Protein AF-A0A6A4CIG0-F1 (afdb_monomer_lite)

Secondary structure (DSSP, 8-state):
---------S-SS--HHHHHHHHHHH--EEEEEPSP---SS---SSPP----EEEEE--HHHHHT--

Foldseek 3Di:
DPDDDDDDDPDDDDDPVVVVVVVVVQPDWDWDWAPQDADPPDPDPDGDSDTDTDTHDPDVVSVVVPD

Sequence (67 aa):
MPPTYKWTTVCSDMAREDSQLLMEDMKVFIIVKSHLVPCVVCTLTRPHKMRYHLLECSSDTCKDATP

pLDDT: mean 81.5, std 8.67, range [57.91, 95.19]

Structure (mmCIF, N/CA/C/O backbone):
data_AF-A0A6A4CIG0-F1
#
_entry.id   AF-A0A6A4CIG0-F1
#
loop_
_atom_site.group_PDB
_atom_site.id
_atom_site.type_symbol
_atom_site.label_atom_id
_atom_site.label_alt_id
_atom_site.label_comp_id
_atom_site.label_asym_id
_atom_site.label_entity_id
_atom_site.label_seq_id
_atom_site.pdbx_PDB_ins_code
_atom_site.Cartn_x
_atom_site.Cartn_y
_atom_site.Cartn_z
_atom_site.occupancy
_atom_site.B_iso_or_equiv
_atom_site.auth_seq_id
_atom_site.auth_comp_id
_atom_site.auth_asym_id
_atom_site.auth_atom_id
_atom_site.pdbx_PDB_model_num
ATOM 1 N N . MET A 1 1 ? 2.267 24.250 2.508 1.00 61.09 1 MET A N 1
ATOM 2 C CA . MET A 1 1 ? 2.028 23.963 3.938 1.00 61.09 1 MET A CA 1
ATOM 3 C C . MET A 1 1 ? 1.633 22.494 4.026 1.00 61.09 1 MET A C 1
ATOM 5 O O . MET A 1 1 ? 0.797 22.108 3.215 1.00 61.09 1 MET A O 1
ATOM 9 N N . PRO A 1 2 ? 2.265 21.657 4.865 1.00 57.91 2 PRO A N 1
ATOM 10 C CA . PRO A 1 2 ? 1.852 20.262 5.002 1.00 57.91 2 PRO A CA 1
ATOM 11 C C . PRO A 1 2 ? 0.378 20.200 5.432 1.00 57.91 2 PRO A C 1
ATOM 13 O O . PRO A 1 2 ? -0.032 21.053 6.225 1.00 57.91 2 PRO A O 1
ATOM 16 N N . PRO A 1 3 ? -0.420 19.244 4.932 1.00 76.75 3 PRO A N 1
ATOM 17 C CA . PRO A 1 3 ? -1.790 19.074 5.395 1.00 76.75 3 PRO A CA 1
ATOM 18 C C . PRO A 1 3 ? -1.807 18.821 6.907 1.00 76.75 3 PRO A C 1
ATOM 20 O O . PRO A 1 3 ? -1.032 18.012 7.419 1.00 76.75 3 PRO A O 1
ATOM 23 N N . THR A 1 4 ? -2.677 19.516 7.635 1.00 80.50 4 THR A N 1
ATOM 24 C CA . THR A 1 4 ? -2.932 19.239 9.050 1.00 80.50 4 THR A CA 1
ATOM 25 C C . THR A 1 4 ? -3.814 18.003 9.161 1.00 80.50 4 THR A C 1
ATOM 27 O O . THR A 1 4 ? -5.010 18.046 8.880 1.00 80.50 4 THR A O 1
ATOM 30 N N . TYR A 1 5 ? -3.226 16.887 9.582 1.00 80.56 5 TYR A N 1
ATOM 31 C CA . TYR A 1 5 ? -3.967 15.659 9.848 1.00 80.56 5 TYR A CA 1
ATOM 32 C C . TYR A 1 5 ? -4.558 15.700 11.261 1.00 80.56 5 TYR A C 1
ATOM 34 O O . TYR A 1 5 ? -3.853 15.981 12.233 1.00 80.56 5 TYR A O 1
ATOM 42 N N . LYS A 1 6 ? -5.865 15.438 11.383 1.00 86.75 6 LYS A N 1
ATOM 43 C CA . LYS A 1 6 ? -6.523 15.282 12.685 1.00 86.75 6 LYS A CA 1
ATOM 44 C C . LYS A 1 6 ? -6.190 13.901 13.236 1.00 86.75 6 LYS A C 1
ATOM 46 O O . LYS A 1 6 ? -6.718 12.900 12.762 1.00 86.75 6 LYS A O 1
ATOM 51 N N . TRP A 1 7 ? -5.313 13.857 14.228 1.00 84.56 7 TRP A N 1
ATOM 52 C CA . TRP A 1 7 ? -5.024 12.628 14.954 1.00 84.56 7 TRP A CA 1
ATOM 53 C C . TRP A 1 7 ? -6.220 12.238 15.819 1.00 84.56 7 TRP A C 1
ATOM 55 O O . TRP A 1 7 ? -6.840 13.090 16.454 1.00 84.56 7 TRP A O 1
ATOM 65 N N . THR A 1 8 ? -6.539 10.949 15.833 1.00 87.44 8 THR A N 1
ATOM 66 C CA . THR A 1 8 ? -7.538 10.365 16.730 1.00 87.44 8 THR A CA 1
ATOM 67 C C . THR A 1 8 ? -6.834 9.316 17.572 1.00 87.44 8 THR A C 1
ATOM 69 O O . THR A 1 8 ? -6.153 8.447 17.031 1.00 87.44 8 THR A O 1
ATOM 72 N N . THR A 1 9 ? -6.969 9.410 18.892 1.00 88.75 9 THR A N 1
ATOM 73 C CA . THR A 1 9 ? -6.425 8.399 19.801 1.00 88.75 9 THR A CA 1
ATOM 74 C C . THR A 1 9 ? -7.260 7.130 19.684 1.00 88.75 9 THR A C 1
ATOM 76 O O . THR A 1 9 ? -8.445 7.145 20.004 1.00 88.75 9 THR A O 1
ATOM 79 N N . VAL A 1 10 ? -6.642 6.042 19.223 1.00 85.56 10 VAL A N 1
ATOM 80 C CA . VAL A 1 10 ? -7.285 4.721 19.117 1.00 85.56 10 VAL A CA 1
ATOM 81 C C . VAL A 1 10 ? -7.192 3.960 20.445 1.00 85.56 10 VAL A C 1
ATOM 83 O O . VAL A 1 10 ? -8.152 3.318 20.854 1.00 85.56 10 VAL A O 1
ATOM 86 N N . CYS A 1 11 ? -6.060 4.068 21.150 1.00 85.88 11 CYS A N 1
ATOM 87 C CA . CYS A 1 11 ? -5.839 3.504 22.483 1.00 85.88 11 CYS A CA 1
ATOM 88 C C . CYS A 1 11 ? -4.693 4.259 23.190 1.00 85.88 11 CYS A C 1
ATOM 90 O O . CYS A 1 11 ? -3.787 4.742 22.510 1.00 85.88 11 CYS A O 1
ATOM 92 N N . SER A 1 12 ? -4.731 4.380 24.522 1.00 86.69 12 SER A N 1
ATOM 93 C CA . SER A 1 12 ? -3.695 5.049 25.335 1.00 86.69 12 SER A CA 1
ATOM 94 C C . SER A 1 12 ? -2.918 4.099 26.246 1.00 86.69 12 SER A C 1
ATOM 96 O O . SER A 1 12 ? -1.710 4.254 26.387 1.00 86.69 12 SER A O 1
ATOM 98 N N . ASP A 1 13 ? -3.591 3.102 26.824 1.00 90.44 13 ASP A N 1
ATOM 99 C CA . ASP A 1 13 ? -3.052 2.255 27.895 1.00 90.44 13 ASP A CA 1
ATOM 100 C C . ASP A 1 13 ? -3.072 0.784 27.474 1.00 90.44 13 ASP A C 1
ATOM 102 O O . ASP A 1 13 ? -3.849 -0.030 27.970 1.00 90.44 13 ASP A O 1
ATOM 106 N N . MET A 1 14 ? -2.231 0.462 26.495 1.00 92.12 14 MET A N 1
ATOM 107 C CA . MET A 1 14 ? -2.138 -0.870 25.905 1.00 92.12 14 MET A CA 1
ATOM 108 C C . MET A 1 14 ? -0.835 -1.548 26.332 1.00 92.12 14 MET A C 1
ATOM 110 O O . MET A 1 14 ? 0.215 -0.903 26.392 1.00 92.12 14 MET A O 1
ATOM 114 N N . ALA A 1 15 ? -0.889 -2.852 26.614 1.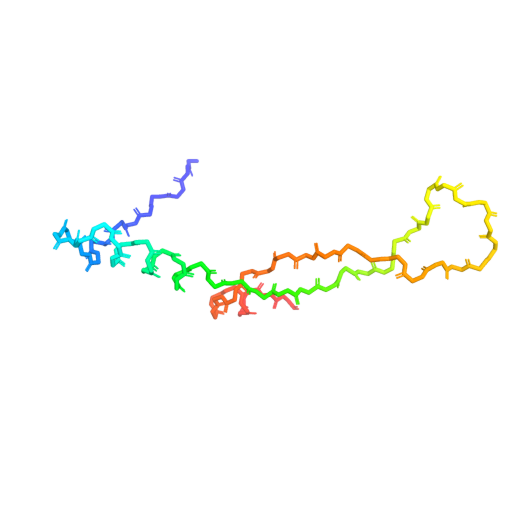00 95.19 15 ALA A N 1
ATOM 115 C CA . ALA A 1 15 ? 0.318 -3.630 26.865 1.00 95.19 15 ALA A CA 1
ATOM 116 C C . ALA A 1 15 ? 1.233 -3.589 25.633 1.00 95.19 15 ALA A C 1
ATOM 118 O O . ALA A 1 15 ? 0.776 -3.456 24.494 1.00 95.19 15 ALA A O 1
ATOM 119 N N . ARG A 1 16 ? 2.547 -3.690 25.846 1.00 92.38 16 ARG A N 1
ATOM 120 C CA . ARG A 1 16 ? 3.525 -3.542 24.761 1.00 92.38 16 ARG A CA 1
ATOM 121 C C . ARG A 1 16 ? 3.313 -4.595 23.674 1.00 92.38 16 ARG A C 1
ATOM 123 O O . ARG A 1 16 ? 3.373 -4.266 22.494 1.00 92.38 16 ARG A O 1
ATOM 130 N N . GLU A 1 17 ? 3.054 -5.831 24.071 1.00 94.25 17 GLU A N 1
ATOM 131 C CA . GLU A 1 17 ? 2.843 -6.964 23.173 1.00 94.25 17 GLU A CA 1
ATOM 132 C C . GLU A 1 17 ? 1.598 -6.736 22.295 1.00 94.25 17 GLU A C 1
ATOM 134 O O . GLU A 1 17 ? 1.667 -6.865 21.073 1.0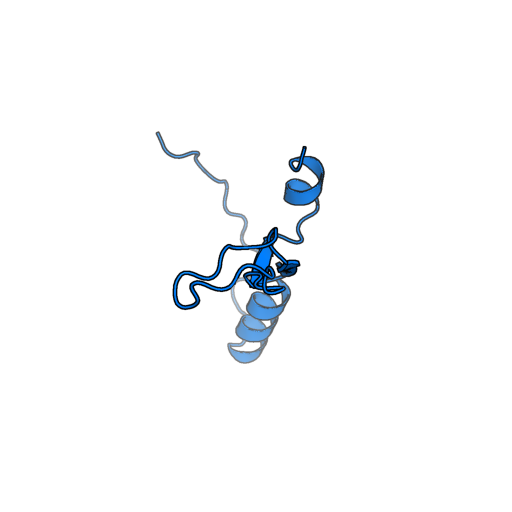0 94.25 17 GLU A O 1
ATOM 139 N N . ASP A 1 18 ? 0.506 -6.262 22.896 1.00 91.81 18 ASP A N 1
ATOM 140 C CA . ASP A 1 18 ? -0.728 -5.913 22.184 1.00 91.81 18 ASP A CA 1
ATOM 141 C C . ASP A 1 18 ? -0.526 -4.713 21.246 1.00 91.81 18 ASP A C 1
ATOM 143 O O . ASP A 1 18 ? -1.024 -4.700 20.121 1.00 91.81 18 ASP A O 1
ATOM 147 N N . SER A 1 19 ? 0.275 -3.723 21.658 1.00 89.06 19 SER A N 1
ATOM 148 C CA . SER A 1 19 ? 0.608 -2.573 20.810 1.00 89.06 19 SER A CA 1
ATOM 149 C C . SER A 1 19 ? 1.406 -2.962 19.568 1.00 89.06 19 SER A C 1
ATOM 151 O O . SER A 1 19 ? 1.198 -2.395 18.496 1.00 89.06 19 SER A O 1
ATOM 153 N N . GLN A 1 20 ? 2.295 -3.951 19.688 1.00 89.56 20 GLN A N 1
ATOM 154 C CA . GLN A 1 20 ? 3.062 -4.459 18.557 1.00 89.56 20 GLN A CA 1
ATOM 155 C C . GLN A 1 20 ? 2.154 -5.192 17.575 1.00 89.56 20 GLN A C 1
ATOM 157 O O . GLN A 1 20 ? 2.232 -4.930 16.377 1.00 89.56 20 GLN A O 1
ATOM 162 N N . LEU A 1 21 ? 1.253 -6.037 18.082 1.00 90.38 21 LEU A N 1
ATOM 163 C CA . LEU A 1 21 ? 0.261 -6.724 17.257 1.00 90.38 21 LEU A CA 1
ATOM 164 C C . LEU A 1 21 ? -0.662 -5.738 16.534 1.00 90.38 21 LEU A C 1
ATOM 166 O O . LEU A 1 21 ? -0.886 -5.901 15.339 1.00 90.38 21 LEU A O 1
ATOM 170 N N . LEU A 1 22 ? -1.135 -4.686 17.213 1.00 87.44 22 LEU A N 1
ATOM 171 C CA . LEU A 1 22 ? -1.965 -3.653 16.588 1.00 87.44 22 LEU A CA 1
ATOM 172 C C . LEU A 1 22 ? -1.224 -2.934 15.455 1.00 87.44 22 LEU A C 1
ATOM 174 O O . LEU A 1 22 ? -1.806 -2.672 14.408 1.00 87.44 22 LEU A O 1
ATOM 178 N N . MET A 1 23 ? 0.054 -2.605 15.646 1.00 86.62 23 MET A N 1
ATOM 179 C CA . MET A 1 23 ? 0.849 -1.953 14.603 1.00 86.62 23 MET A CA 1
ATOM 180 C C . MET A 1 23 ? 1.118 -2.885 13.419 1.00 86.62 23 MET A C 1
ATOM 182 O O . MET A 1 23 ? 1.118 -2.421 12.280 1.00 86.62 23 MET A O 1
ATOM 186 N N . GLU A 1 24 ? 1.334 -4.178 13.670 1.00 84.69 24 GLU A N 1
ATOM 187 C CA . GLU A 1 24 ? 1.475 -5.196 12.623 1.00 84.69 24 GLU A CA 1
ATOM 188 C C . GLU A 1 24 ? 0.171 -5.327 11.818 1.00 84.69 24 GLU A C 1
ATOM 190 O O . GLU A 1 24 ? 0.208 -5.325 10.589 1.00 84.69 24 GLU A O 1
ATOM 195 N N . ASP A 1 25 ? -0.976 -5.343 12.505 1.00 83.94 25 ASP A N 1
ATOM 196 C CA . ASP A 1 25 ? -2.307 -5.405 11.893 1.00 83.94 25 ASP A CA 1
ATOM 197 C C . ASP A 1 25 ? -2.656 -4.125 11.125 1.00 83.94 25 ASP A C 1
ATOM 199 O O . ASP A 1 25 ? -3.167 -4.193 10.018 1.00 83.94 25 ASP A O 1
ATOM 203 N N . MET A 1 26 ? -2.312 -2.939 11.638 1.00 82.50 26 MET A N 1
ATOM 204 C CA . MET A 1 26 ? -2.519 -1.675 10.917 1.00 82.50 26 MET A CA 1
ATOM 205 C C . MET A 1 26 ? -1.608 -1.531 9.693 1.00 82.50 26 MET A C 1
ATOM 207 O O . MET A 1 26 ? -1.918 -0.775 8.767 1.00 82.50 26 MET A O 1
ATOM 211 N N . LYS A 1 27 ? -0.479 -2.245 9.662 1.00 78.25 27 LYS A N 1
ATOM 212 C CA . LYS A 1 27 ? 0.481 -2.236 8.556 1.00 78.25 27 LYS A CA 1
ATOM 213 C C . LYS A 1 27 ? 0.051 -3.213 7.460 1.00 78.25 27 LYS A C 1
ATOM 215 O O . LYS A 1 27 ? 0.819 -4.073 7.031 1.00 78.25 27 LYS A O 1
ATOM 220 N N . VAL A 1 28 ? -1.169 -3.049 6.961 1.00 77.88 28 VAL A N 1
ATOM 221 C CA . VAL A 1 28 ? -1.651 -3.854 5.841 1.00 77.88 28 VAL A CA 1
ATOM 222 C C . VAL A 1 28 ? -1.107 -3.276 4.531 1.00 77.88 28 VAL A C 1
ATOM 224 O O . VAL A 1 28 ? -1.349 -2.124 4.161 1.00 77.88 28 VAL A O 1
ATOM 227 N N . PHE A 1 29 ? -0.330 -4.089 3.823 1.00 82.19 29 PHE A N 1
ATOM 228 C CA . PHE A 1 29 ? 0.147 -3.806 2.474 1.00 82.19 29 PHE A CA 1
ATOM 229 C C . PHE A 1 29 ? -0.061 -5.032 1.590 1.00 82.19 29 PHE A C 1
ATOM 231 O O . PHE A 1 29 ? -0.027 -6.172 2.053 1.00 82.19 29 PHE A O 1
ATOM 238 N N . ILE A 1 30 ? -0.270 -4.797 0.299 1.00 83.75 30 ILE A N 1
ATOM 239 C CA . ILE A 1 30 ? -0.352 -5.850 -0.708 1.00 83.75 30 ILE A CA 1
ATOM 240 C C . ILE A 1 30 ? 0.995 -5.934 -1.415 1.00 83.75 30 ILE A C 1
ATOM 242 O O . ILE A 1 30 ? 1.630 -4.931 -1.740 1.00 83.75 30 ILE A O 1
ATOM 246 N N . ILE A 1 31 ? 1.433 -7.163 -1.644 1.00 85.25 31 ILE A N 1
ATOM 247 C CA . ILE A 1 31 ? 2.624 -7.474 -2.419 1.00 85.25 31 ILE A CA 1
ATOM 248 C C . ILE A 1 31 ? 2.236 -7.539 -3.893 1.00 85.25 31 ILE A C 1
ATOM 250 O O . ILE A 1 31 ? 1.498 -8.438 -4.304 1.00 85.25 31 ILE A O 1
ATOM 254 N N . VAL A 1 32 ? 2.774 -6.630 -4.702 1.00 88.06 32 VAL A N 1
ATOM 255 C CA . VAL A 1 32 ? 2.571 -6.638 -6.156 1.00 88.06 32 VAL A CA 1
ATOM 256 C C . VAL A 1 32 ? 3.897 -6.673 -6.908 1.00 88.06 32 VAL A C 1
ATOM 258 O O . VAL A 1 32 ? 4.984 -6.531 -6.344 1.00 88.06 32 VAL A O 1
ATOM 261 N N . LYS A 1 33 ? 3.821 -6.927 -8.216 1.00 90.31 33 LYS A N 1
ATOM 262 C CA . LYS A 1 33 ? 4.995 -6.993 -9.091 1.00 90.31 33 LYS A CA 1
ATOM 263 C C . LYS A 1 33 ? 5.004 -5.805 -10.032 1.00 90.31 33 LYS A C 1
ATOM 265 O O . LYS A 1 33 ? 4.003 -5.544 -10.693 1.00 90.31 33 LYS A O 1
ATOM 270 N N . SER A 1 34 ? 6.166 -5.180 -10.185 1.00 86.31 34 SER A N 1
ATOM 271 C CA . SER A 1 34 ? 6.361 -4.161 -11.212 1.00 86.31 34 SER A CA 1
ATOM 272 C C . SER A 1 34 ? 6.159 -4.724 -12.627 1.00 86.31 34 SER A C 1
ATOM 274 O O . SER A 1 34 ? 6.107 -5.944 -12.866 1.00 86.31 34 SER A O 1
ATOM 276 N N . HIS A 1 35 ? 6.140 -3.819 -13.605 1.00 84.62 35 HIS A N 1
ATOM 277 C CA . HIS A 1 35 ? 6.381 -4.179 -14.998 1.00 84.62 35 HIS A CA 1
ATOM 278 C C . HIS A 1 35 ? 7.747 -4.854 -15.172 1.00 84.62 35 HIS A C 1
ATOM 280 O O . HIS A 1 35 ? 8.592 -4.840 -14.272 1.00 84.62 35 HIS A O 1
ATOM 286 N N . LEU A 1 36 ? 7.938 -5.480 -16.334 1.00 86.31 36 LEU A N 1
ATOM 287 C CA . LEU A 1 36 ? 9.218 -6.078 -16.692 1.00 86.31 36 LEU A CA 1
ATOM 288 C C . LEU A 1 36 ? 10.308 -5.005 -16.702 1.00 86.31 36 LEU 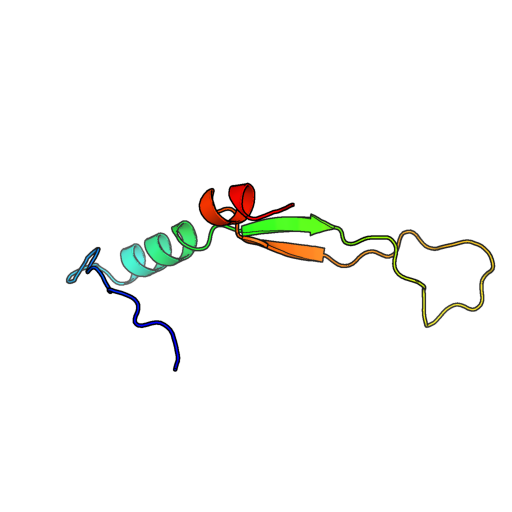A C 1
ATOM 290 O O . LEU A 1 36 ? 10.149 -3.958 -17.324 1.00 86.31 36 LEU A O 1
ATOM 294 N N . VAL A 1 37 ? 11.405 -5.291 -16.012 1.00 82.44 37 VAL A N 1
ATOM 295 C CA . VAL A 1 37 ? 12.552 -4.397 -15.862 1.00 82.44 37 VAL A CA 1
ATOM 296 C C . VAL A 1 37 ? 13.686 -4.917 -16.744 1.00 82.44 37 VAL A C 1
ATOM 298 O O . VAL A 1 37 ? 13.940 -6.127 -16.746 1.00 82.44 37 VAL A O 1
ATOM 301 N N . PRO A 1 38 ? 14.383 -4.050 -17.500 1.00 78.50 38 PRO A N 1
ATOM 302 C CA . PRO A 1 38 ? 15.538 -4.472 -18.280 1.00 78.50 38 PRO A CA 1
ATOM 303 C C . PRO A 1 38 ? 16.663 -4.966 -17.363 1.00 78.50 38 PRO A C 1
ATOM 305 O O . PRO A 1 38 ? 16.919 -4.408 -16.296 1.00 78.50 38 PRO A O 1
ATOM 308 N N . CYS A 1 39 ? 17.360 -6.020 -17.784 1.00 80.81 39 CYS A N 1
ATOM 309 C CA . CYS A 1 39 ? 18.550 -6.475 -17.077 1.00 80.81 39 CYS A CA 1
ATOM 310 C C . CYS A 1 39 ? 19.720 -5.548 -17.416 1.00 80.81 39 CYS A C 1
ATOM 312 O O . CYS A 1 39 ? 20.084 -5.429 -18.580 1.00 80.81 39 CYS A O 1
ATOM 314 N N . VAL A 1 40 ? 20.320 -4.918 -16.405 1.00 79.06 40 VAL A N 1
ATOM 315 C CA . VAL A 1 40 ? 21.490 -4.035 -16.582 1.00 79.06 40 VAL A CA 1
ATOM 316 C C . VAL A 1 40 ? 22.820 -4.794 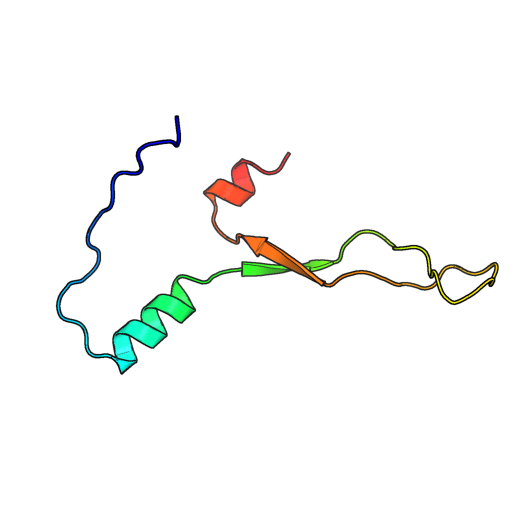-16.623 1.00 79.06 40 VAL A C 1
ATOM 318 O O . VAL A 1 40 ? 23.847 -4.218 -16.958 1.00 79.06 40 VAL A O 1
ATOM 321 N N . VAL A 1 41 ? 22.808 -6.085 -16.273 1.00 82.50 41 VAL A N 1
ATOM 322 C CA . VAL A 1 41 ? 24.008 -6.938 -16.209 1.00 82.50 41 VAL A CA 1
ATOM 323 C C . VAL A 1 41 ? 24.195 -7.744 -17.494 1.00 82.50 41 VAL A C 1
ATOM 325 O O . VAL A 1 41 ? 25.319 -7.984 -17.925 1.00 82.50 41 VAL A O 1
ATOM 328 N N . CYS A 1 42 ? 23.101 -8.184 -18.116 1.00 83.31 42 CYS A N 1
ATOM 329 C CA . CYS A 1 42 ? 23.150 -9.043 -19.293 1.00 83.31 42 CYS A CA 1
ATOM 330 C C . CYS A 1 42 ? 22.984 -8.225 -20.578 1.00 83.31 42 CYS A C 1
ATOM 332 O O . CYS A 1 42 ? 22.070 -7.418 -20.690 1.00 83.31 42 CYS A O 1
ATOM 334 N N . THR A 1 43 ? 23.793 -8.524 -21.595 1.00 74.69 43 THR A N 1
ATOM 335 C CA . THR A 1 43 ? 23.675 -7.984 -22.965 1.00 74.69 43 THR A CA 1
ATOM 336 C C . THR A 1 43 ? 22.791 -8.851 -23.877 1.00 74.69 43 THR A C 1
ATOM 338 O O . THR A 1 43 ? 22.828 -8.728 -25.100 1.00 74.69 43 THR A O 1
ATOM 341 N N . LEU A 1 44 ? 22.020 -9.779 -23.299 1.00 67.00 44 LEU A N 1
ATOM 342 C CA . LEU A 1 44 ? 21.289 -10.811 -24.038 1.00 67.00 44 LEU A CA 1
ATOM 343 C C . LEU A 1 44 ? 20.031 -10.268 -24.733 1.00 67.00 44 LEU A C 1
ATOM 345 O O . LEU A 1 44 ? 19.286 -9.464 -24.183 1.00 67.00 44 LEU A O 1
ATOM 349 N N . THR A 1 45 ? 19.742 -10.810 -25.919 1.00 58.66 45 THR A N 1
ATOM 350 C CA . THR A 1 45 ? 18.575 -10.480 -26.762 1.00 58.66 45 THR A CA 1
ATOM 351 C C . THR A 1 45 ? 17.240 -11.029 -26.247 1.00 58.66 45 THR A C 1
ATOM 353 O O . THR A 1 45 ? 16.187 -10.599 -26.715 1.00 58.66 45 THR A O 1
ATOM 356 N N . ARG A 1 46 ? 17.240 -11.974 -25.293 1.00 64.56 46 ARG A N 1
ATOM 357 C CA . ARG A 1 46 ? 16.010 -12.507 -24.677 1.00 64.56 46 ARG A CA 1
ATOM 358 C C . ARG A 1 46 ? 15.718 -11.802 -23.347 1.00 64.56 46 ARG A C 1
ATOM 360 O O . ARG A 1 46 ? 16.567 -11.843 -22.459 1.00 64.56 46 ARG A O 1
ATOM 367 N N . PRO A 1 47 ? 14.522 -11.212 -23.164 1.00 66.19 47 PRO A N 1
ATOM 368 C CA . PRO A 1 47 ? 14.201 -10.481 -21.947 1.00 66.19 47 PRO A CA 1
ATOM 369 C C . PRO A 1 47 ? 14.048 -11.431 -20.757 1.00 66.19 47 PRO A C 1
ATOM 371 O O . PRO A 1 47 ? 13.276 -12.394 -20.788 1.00 66.19 47 PRO A O 1
ATOM 374 N N . HIS A 1 48 ? 14.767 -11.134 -19.677 1.00 73.94 48 HIS A N 1
ATOM 375 C CA . HIS A 1 48 ? 14.536 -11.778 -18.391 1.00 73.94 48 HIS A CA 1
ATOM 376 C C . HIS A 1 48 ? 13.166 -11.351 -17.844 1.00 73.94 48 HIS A C 1
ATOM 378 O O . HIS A 1 48 ? 12.754 -10.202 -18.003 1.00 73.94 48 HIS A O 1
ATOM 384 N N . LYS A 1 49 ? 12.472 -12.242 -17.123 1.00 76.31 49 LYS A N 1
ATOM 385 C CA . LYS A 1 49 ? 11.262 -11.886 -16.356 1.00 76.31 49 LYS A CA 1
ATOM 386 C C . LYS A 1 49 ? 11.611 -11.136 -15.059 1.00 76.31 49 LYS A C 1
ATOM 388 O O . LYS A 1 49 ? 11.058 -11.436 -14.004 1.00 76.31 49 LYS A O 1
ATOM 393 N N . MET A 1 50 ? 12.549 -10.194 -15.130 1.00 85.31 50 MET A N 1
ATOM 394 C CA . MET A 1 50 ? 12.963 -9.380 -13.990 1.00 85.31 50 MET A CA 1
ATOM 395 C C . MET A 1 50 ? 11.838 -8.416 -13.635 1.00 85.31 50 MET A C 1
ATOM 397 O O . MET A 1 50 ? 11.322 -7.706 -14.497 1.00 85.31 50 MET A O 1
ATOM 401 N N . ARG A 1 51 ? 11.429 -8.433 -12.369 1.00 88.12 51 ARG A N 1
ATOM 402 C CA . ARG A 1 51 ? 10.414 -7.543 -11.804 1.00 88.12 51 ARG A CA 1
ATOM 403 C C . ARG A 1 51 ? 10.807 -7.225 -10.374 1.00 88.12 51 ARG A C 1
ATOM 405 O O . ARG A 1 51 ? 11.298 -8.108 -9.670 1.00 88.12 51 ARG A O 1
ATOM 412 N N . TYR A 1 52 ? 10.561 -5.997 -9.950 1.00 85.56 52 TYR A N 1
ATOM 413 C CA . TYR A 1 52 ? 10.667 -5.630 -8.550 1.00 85.56 52 TYR A CA 1
ATOM 414 C C . TYR A 1 52 ? 9.427 -6.091 -7.795 1.00 85.56 52 TYR A C 1
ATOM 416 O O . TYR A 1 52 ? 8.315 -6.124 -8.331 1.00 85.56 52 TYR A O 1
ATOM 424 N N . HIS A 1 53 ? 9.653 -6.447 -6.539 1.00 88.38 53 HIS A N 1
ATOM 425 C CA . HIS A 1 53 ? 8.601 -6.607 -5.557 1.00 88.38 53 HIS A CA 1
ATOM 426 C C . HIS A 1 53 ? 8.247 -5.207 -5.052 1.00 88.38 53 HIS A C 1
ATOM 428 O O . HIS A 1 53 ? 9.122 -4.491 -4.566 1.00 88.38 53 HIS A O 1
ATOM 434 N N . LEU A 1 54 ? 6.990 -4.809 -5.216 1.00 88.81 54 LEU A N 1
ATOM 435 C CA . LEU A 1 54 ? 6.476 -3.531 -4.744 1.00 88.81 54 LEU A CA 1
ATOM 436 C C . LEU A 1 54 ? 5.519 -3.769 -3.578 1.00 88.81 54 LEU A C 1
ATOM 438 O O . LEU A 1 54 ? 4.760 -4.740 -3.578 1.00 88.81 54 LEU A O 1
ATOM 442 N N . LEU A 1 55 ? 5.581 -2.875 -2.596 1.00 88.19 55 LEU A N 1
ATOM 443 C CA . LEU A 1 55 ? 4.637 -2.829 -1.489 1.00 88.19 55 LEU A CA 1
ATOM 444 C C . LEU A 1 55 ? 3.612 -1.744 -1.809 1.00 88.19 55 LEU A C 1
ATOM 446 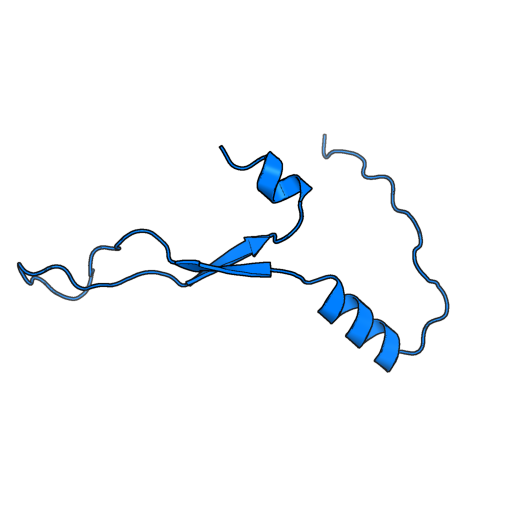O O . LEU A 1 55 ? 3.978 -0.576 -1.934 1.00 88.19 55 LEU A O 1
ATOM 450 N N . GLU A 1 56 ? 2.352 -2.130 -1.950 1.00 85.00 56 GLU A N 1
ATOM 451 C CA . GLU A 1 56 ? 1.239 -1.203 -2.146 1.00 85.00 56 GLU A CA 1
ATOM 452 C C . GLU A 1 56 ? 0.399 -1.099 -0.880 1.00 85.00 56 GLU A C 1
ATOM 454 O O . GLU A 1 56 ? 0.216 -2.072 -0.150 1.00 85.00 56 GLU A O 1
ATOM 459 N N . CYS A 1 57 ? -0.129 0.094 -0.613 1.00 83.44 57 CYS A N 1
ATOM 460 C CA . CYS A 1 57 ? -1.070 0.286 0.481 1.00 83.44 57 CYS A CA 1
ATOM 461 C C . CYS A 1 57 ? -2.352 -0.505 0.195 1.00 83.44 57 CYS A C 1
ATOM 463 O O . CYS A 1 57 ? -2.940 -0.362 -0.874 1.00 83.44 57 CYS A O 1
ATOM 465 N N . SER A 1 58 ? -2.812 -1.313 1.149 1.00 81.94 58 SER A N 1
ATOM 466 C CA . SER A 1 58 ? -4.027 -2.117 0.971 1.00 81.94 58 SER A CA 1
ATOM 467 C C . SER A 1 58 ? -5.319 -1.386 1.356 1.00 81.94 58 SER A C 1
ATOM 469 O O . SER A 1 58 ? -6.389 -1.995 1.291 1.00 81.94 58 SER A O 1
ATOM 471 N N . SER A 1 59 ? -5.228 -0.136 1.826 1.00 79.75 59 SER A N 1
ATOM 472 C CA . SER A 1 59 ? -6.391 0.634 2.278 1.00 79.75 59 SER A CA 1
ATOM 473 C C . SER A 1 59 ? -7.353 0.920 1.124 1.00 79.75 59 SER A C 1
ATOM 475 O O . SER A 1 59 ? -6.917 1.175 -0.000 1.00 79.75 59 SER A O 1
ATOM 477 N N . ASP A 1 60 ? -8.657 0.922 1.402 1.00 78.31 60 ASP A N 1
ATOM 478 C CA . ASP A 1 60 ? -9.672 1.170 0.370 1.00 78.31 60 ASP A CA 1
ATOM 479 C C . ASP A 1 60 ? -9.553 2.580 -0.220 1.00 78.31 60 ASP A C 1
ATOM 481 O O . ASP A 1 60 ? -9.645 2.747 -1.430 1.00 78.31 60 ASP A O 1
ATOM 485 N N . THR A 1 61 ? -9.166 3.570 0.592 1.00 77.50 61 THR A N 1
ATOM 486 C CA . THR A 1 61 ? -8.848 4.925 0.119 1.00 77.50 61 THR A CA 1
ATOM 487 C C . THR A 1 61 ? -7.760 4.930 -0.958 1.00 77.50 61 THR A C 1
ATOM 489 O O . THR A 1 61 ? -7.845 5.687 -1.922 1.00 77.50 61 THR A O 1
ATOM 492 N N . CYS A 1 62 ? -6.721 4.100 -0.807 1.00 76.44 62 CYS A N 1
ATOM 493 C CA . CYS A 1 62 ? -5.673 3.978 -1.820 1.00 76.44 62 CYS A CA 1
ATOM 494 C C . CYS A 1 62 ? -6.148 3.200 -3.050 1.00 76.44 62 CYS A C 1
ATOM 496 O O . CYS A 1 62 ? -5.749 3.554 -4.157 1.00 76.44 62 CYS A O 1
ATOM 498 N N . LYS A 1 63 ? -7.016 2.192 -2.886 1.00 76.25 63 LYS A N 1
ATOM 499 C CA . LYS A 1 63 ? -7.621 1.476 -4.023 1.00 76.25 63 LYS A CA 1
ATOM 500 C C . LYS A 1 63 ? -8.476 2.408 -4.879 1.00 76.25 63 LYS A C 1
ATOM 502 O O . LYS A 1 63 ? -8.299 2.420 -6.089 1.00 76.25 63 LYS A O 1
ATOM 507 N N . ASP A 1 64 ? -9.321 3.228 -4.258 1.00 74.69 64 ASP A N 1
ATOM 508 C CA . ASP A 1 64 ? -10.212 4.163 -4.958 1.00 74.69 64 ASP A CA 1
ATOM 509 C C . ASP A 1 64 ? -9.452 5.309 -5.646 1.00 74.69 64 ASP A C 1
ATOM 511 O O . ASP A 1 64 ? -9.907 5.859 -6.646 1.00 74.69 64 ASP A O 1
ATOM 515 N N . ALA A 1 65 ? -8.282 5.676 -5.115 1.00 75.00 65 ALA A N 1
ATOM 516 C CA . ALA 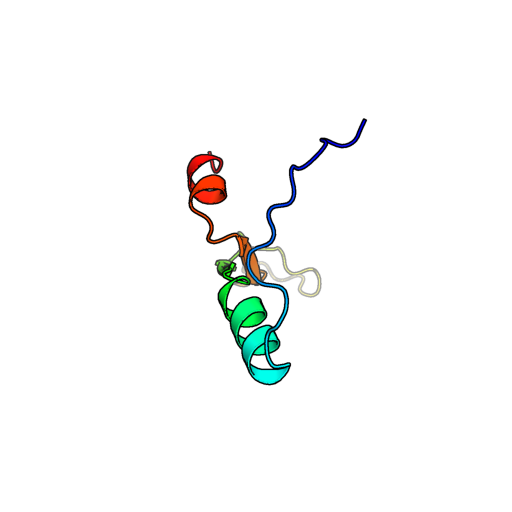A 1 65 ? -7.404 6.687 -5.700 1.00 75.00 65 ALA A CA 1
ATOM 517 C C . ALA A 1 65 ? -6.483 6.138 -6.807 1.00 75.00 65 ALA A C 1
ATOM 519 O O . ALA A 1 65 ? -5.759 6.918 -7.432 1.00 75.00 65 ALA A O 1
ATOM 520 N N . THR A 1 66 ? -6.471 4.820 -7.028 1.00 64.19 66 THR A N 1
ATOM 521 C CA . THR A 1 66 ? -5.679 4.202 -8.096 1.00 64.19 66 THR A CA 1
ATOM 522 C C . THR A 1 66 ? -6.448 4.340 -9.421 1.00 64.19 66 THR A C 1
ATOM 524 O O . THR A 1 66 ? -7.602 3.919 -9.474 1.00 64.19 66 THR A O 1
ATOM 527 N N . PRO A 1 67 ? -5.862 4.963 -10.462 1.00 59.66 67 PRO A N 1
ATOM 528 C CA . PRO A 1 67 ? -6.534 5.208 -11.741 1.00 59.66 67 PRO A CA 1
ATOM 529 C C . PRO A 1 67 ? -6.808 3.944 -12.566 1.00 59.66 67 PRO A C 1
ATOM 531 O O . PRO A 1 67 ? -6.059 2.950 -12.421 1.00 59.66 67 PRO A O 1
#

Radius of gyration: 19.54 Å; chains: 1; bounding box: 34×36×55 Å

Organism: NCBI:txid53985